Protein AF-A0AA87W6G5-F1 (afdb_monomer)

Structure (mmCIF, N/CA/C/O backbone):
data_AF-A0AA87W6G5-F1
#
_entry.id   AF-A0AA87W6G5-F1
#
loop_
_atom_site.group_PDB
_atom_site.id
_atom_site.type_symbol
_atom_site.label_atom_id
_atom_site.label_alt_id
_atom_site.label_comp_id
_atom_site.label_asym_id
_atom_site.label_entity_id
_atom_site.label_seq_id
_atom_site.pdbx_PDB_ins_code
_atom_site.Cartn_x
_atom_site.Cartn_y
_atom_site.Cartn_z
_atom_site.occupancy
_atom_site.B_iso_or_equiv
_atom_site.auth_seq_id
_atom_site.auth_comp_id
_atom_site.auth_asym_id
_atom_site.auth_atom_id
_atom_site.pdbx_PDB_model_num
ATOM 1 N N . MET A 1 1 ? 45.841 -8.079 -57.685 1.00 44.88 1 MET A N 1
ATOM 2 C CA . MET A 1 1 ? 46.084 -7.054 -56.642 1.00 44.88 1 MET A CA 1
ATOM 3 C C . MET A 1 1 ? 45.193 -5.866 -56.967 1.00 44.88 1 MET A C 1
ATOM 5 O O . MET A 1 1 ? 45.363 -5.307 -58.030 1.00 44.88 1 MET A O 1
ATOM 9 N N . GLY A 1 2 ? 44.196 -5.457 -56.203 1.00 52.00 2 GLY A N 1
ATOM 10 C CA . GLY A 1 2 ? 43.648 -5.955 -54.957 1.00 52.00 2 GLY A CA 1
ATOM 11 C C . GLY A 1 2 ? 42.193 -5.493 -54.905 1.00 52.00 2 GLY A C 1
ATOM 12 O O . GLY A 1 2 ? 41.887 -4.342 -55.210 1.00 52.00 2 GLY A O 1
ATOM 13 N N 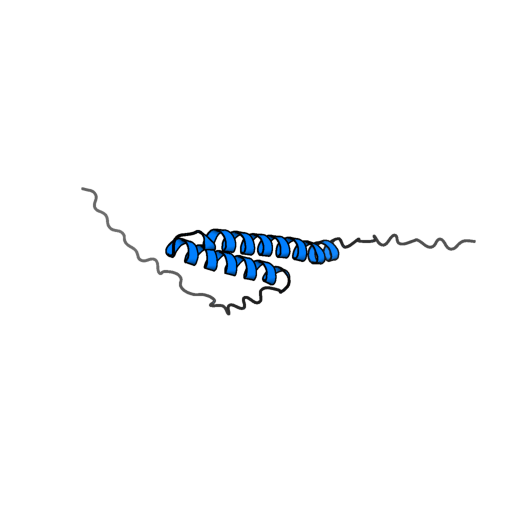. ASP A 1 3 ? 41.321 -6.429 -54.564 1.00 46.53 3 ASP A N 1
ATOM 14 C CA . ASP A 1 3 ? 39.894 -6.226 -54.382 1.00 46.53 3 ASP A CA 1
ATOM 15 C C . ASP A 1 3 ? 39.688 -5.385 -53.111 1.00 46.53 3 ASP A C 1
ATOM 17 O O . ASP A 1 3 ? 39.826 -5.875 -51.981 1.00 46.53 3 ASP A O 1
ATOM 21 N N . ARG A 1 4 ? 39.467 -4.075 -53.280 1.00 52.50 4 ARG A N 1
ATOM 22 C CA . ARG A 1 4 ? 39.108 -3.167 -52.183 1.00 52.50 4 ARG A CA 1
ATOM 23 C C . ARG A 1 4 ? 37.649 -3.413 -51.840 1.00 52.50 4 ARG A C 1
ATOM 25 O O . ARG A 1 4 ? 36.759 -2.675 -52.250 1.00 52.50 4 ARG A O 1
ATOM 32 N N . ARG A 1 5 ? 37.447 -4.460 -51.042 1.00 55.03 5 ARG A N 1
ATOM 33 C C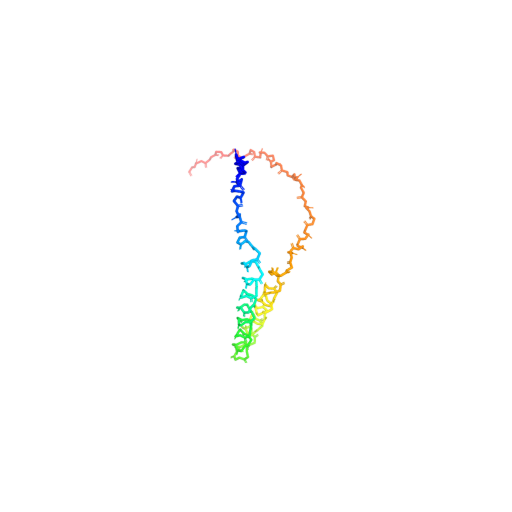A . ARG A 1 5 ? 36.249 -4.667 -50.235 1.00 55.03 5 ARG A CA 1
ATOM 34 C C . ARG A 1 5 ? 35.983 -3.385 -49.454 1.00 55.03 5 ARG A C 1
ATOM 36 O O . ARG A 1 5 ? 36.627 -3.111 -48.443 1.00 55.03 5 ARG A O 1
ATOM 43 N N . HIS A 1 6 ? 35.056 -2.598 -49.985 1.00 50.22 6 HIS A N 1
ATOM 44 C CA . HIS A 1 6 ? 34.346 -1.549 -49.287 1.00 50.22 6 HIS A CA 1
ATOM 45 C C . HIS A 1 6 ? 33.649 -2.234 -48.112 1.00 50.22 6 HIS A C 1
ATOM 47 O O . HIS A 1 6 ? 32.594 -2.848 -48.266 1.00 50.22 6 HIS A O 1
ATOM 53 N N . LEU A 1 7 ? 34.324 -2.245 -46.962 1.00 49.50 7 LEU A N 1
ATOM 54 C CA . LEU A 1 7 ? 33.725 -2.600 -45.689 1.00 49.50 7 LEU A CA 1
ATOM 55 C C . LEU A 1 7 ? 32.661 -1.540 -45.442 1.00 49.50 7 LEU A C 1
ATOM 57 O O . LEU A 1 7 ? 32.944 -0.455 -44.944 1.00 49.50 7 LEU A O 1
ATOM 61 N N . ASP A 1 8 ? 31.453 -1.860 -45.889 1.00 49.53 8 ASP A N 1
ATOM 62 C CA . ASP A 1 8 ? 30.228 -1.239 -45.439 1.00 49.53 8 ASP A CA 1
ATOM 63 C C . ASP A 1 8 ? 30.237 -1.378 -43.915 1.00 49.53 8 ASP A C 1
ATOM 65 O O . ASP A 1 8 ? 29.975 -2.446 -43.352 1.00 49.53 8 ASP A O 1
ATOM 69 N N . LEU A 1 9 ? 30.689 -0.314 -43.249 1.00 49.59 9 LEU A N 1
ATOM 70 C CA . LEU A 1 9 ? 30.574 -0.112 -41.815 1.00 49.59 9 LEU A CA 1
ATOM 71 C C . LEU A 1 9 ? 29.087 0.104 -41.533 1.00 49.59 9 LEU A C 1
ATOM 73 O O . LEU A 1 9 ? 28.648 1.196 -41.175 1.00 49.59 9 LEU A O 1
ATOM 77 N N . ARG A 1 10 ? 28.303 -0.963 -41.725 1.00 44.41 10 ARG A N 1
ATOM 78 C CA . ARG A 1 10 ? 26.932 -1.079 -41.257 1.00 44.41 10 ARG A CA 1
ATOM 79 C C . ARG A 1 10 ? 27.012 -0.877 -39.761 1.00 44.41 10 ARG A C 1
ATOM 81 O O . ARG A 1 10 ? 27.491 -1.749 -39.035 1.00 44.41 10 ARG A O 1
ATOM 88 N N . GLY A 1 11 ? 26.607 0.318 -39.341 1.00 48.00 11 GLY A N 1
ATOM 89 C CA . GLY A 1 11 ? 26.556 0.727 -37.954 1.00 48.00 11 GLY A CA 1
ATOM 90 C C . GLY A 1 11 ? 25.990 -0.407 -37.119 1.00 48.00 11 GLY A C 1
ATOM 91 O O . GLY A 1 11 ? 24.837 -0.810 -37.294 1.00 48.00 11 GLY A O 1
ATOM 92 N N . ALA A 1 12 ? 26.825 -0.932 -36.227 1.00 50.53 12 ALA A N 1
ATOM 93 C CA . ALA A 1 12 ? 26.369 -1.720 -35.107 1.00 50.53 12 ALA A CA 1
ATOM 94 C C . ALA A 1 12 ? 25.527 -0.777 -34.244 1.00 50.53 12 ALA A C 1
ATOM 96 O O . ALA A 1 12 ? 26.017 -0.128 -33.322 1.00 50.53 12 ALA A O 1
ATOM 97 N N . GLN A 1 13 ? 24.251 -0.651 -34.604 1.00 51.09 13 GLN A N 1
ATOM 98 C CA . GLN A 1 13 ? 23.222 -0.178 -33.703 1.00 51.09 13 GLN A CA 1
ATOM 99 C C . GLN A 1 13 ? 23.202 -1.186 -32.556 1.00 51.09 13 GLN A C 1
ATOM 101 O O . GLN A 1 13 ? 22.533 -2.216 -32.627 1.00 51.09 13 GLN A O 1
ATOM 106 N N . TYR A 1 14 ? 23.981 -0.916 -31.508 1.00 53.06 14 TYR A N 1
ATOM 107 C CA . TYR A 1 14 ? 23.714 -1.475 -30.196 1.00 53.06 14 TYR A CA 1
ATOM 108 C C . TYR A 1 14 ? 22.336 -0.954 -29.802 1.00 53.06 14 TYR A C 1
ATOM 110 O O . TYR A 1 14 ? 22.185 0.140 -29.260 1.00 53.06 14 TYR A O 1
ATOM 118 N N . SER A 1 15 ? 21.310 -1.727 -30.155 1.00 56.69 15 SER A N 1
ATOM 119 C CA . SER A 1 15 ? 19.982 -1.585 -29.589 1.00 56.69 15 SER A CA 1
ATOM 120 C C . SER A 1 15 ? 20.147 -1.778 -28.084 1.00 56.69 15 SER A C 1
ATOM 122 O O . SER A 1 15 ? 20.280 -2.893 -27.596 1.00 56.69 15 SER A O 1
ATOM 124 N N . SER A 1 16 ? 20.235 -0.656 -27.373 1.00 56.31 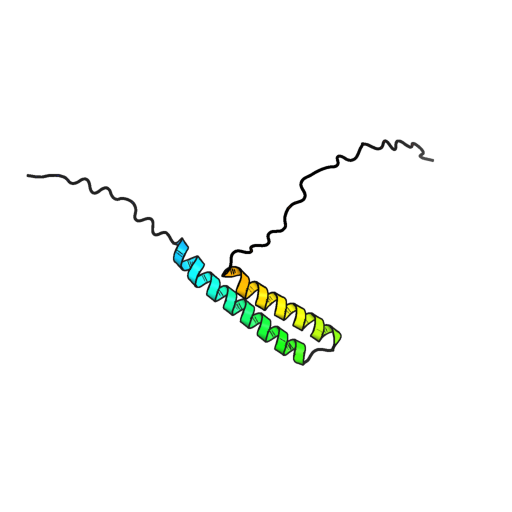16 SER A N 1
ATOM 125 C CA . SER A 1 16 ? 20.282 -0.519 -25.911 1.00 56.31 16 SER A CA 1
ATOM 126 C C . SER A 1 16 ? 18.937 -0.897 -25.255 1.00 56.31 16 SER A C 1
ATOM 128 O O . SER A 1 16 ? 18.816 -1.031 -24.038 1.00 56.31 16 SER A O 1
ATOM 130 N N . ALA A 1 17 ? 17.908 -1.149 -26.066 1.00 57.06 17 ALA A N 1
ATOM 131 C CA . ALA A 1 17 ? 16.551 -1.407 -25.610 1.00 57.06 17 ALA A CA 1
ATOM 132 C C . ALA A 1 17 ? 16.297 -2.757 -24.890 1.00 57.06 17 ALA A C 1
ATOM 134 O O . ALA A 1 17 ? 15.459 -2.759 -23.988 1.00 57.06 17 ALA A O 1
ATOM 135 N N . PRO A 1 18 ? 16.956 -3.903 -25.186 1.00 56.69 18 PRO A N 1
ATOM 136 C CA . PRO A 1 18 ? 16.547 -5.170 -24.581 1.00 56.69 18 PRO A CA 1
ATOM 137 C C . PRO A 1 18 ? 17.022 -5.312 -23.130 1.00 56.69 18 PRO A C 1
ATOM 139 O O . PRO A 1 18 ? 16.368 -5.986 -22.342 1.00 56.69 18 PRO A O 1
ATOM 142 N N . PHE A 1 19 ? 18.121 -4.658 -22.737 1.00 53.62 19 PHE A N 1
ATOM 143 C CA . PHE A 1 19 ? 18.669 -4.803 -21.385 1.00 53.62 19 PHE A CA 1
ATOM 144 C C . PHE A 1 19 ? 17.932 -3.927 -20.364 1.00 53.62 19 PHE A C 1
ATOM 146 O O . PHE A 1 19 ? 17.614 -4.389 -19.272 1.00 53.62 19 PHE A O 1
ATOM 153 N N . SER A 1 20 ? 17.596 -2.686 -20.739 1.00 57.94 20 SER A N 1
ATOM 154 C CA . SER A 1 20 ? 16.871 -1.753 -19.868 1.00 57.94 20 SER A CA 1
ATOM 155 C C . SER A 1 20 ? 15.429 -2.199 -19.602 1.00 57.94 20 SER A C 1
ATOM 157 O O . SER A 1 20 ? 14.967 -2.077 -18.474 1.00 57.94 20 SER A O 1
ATOM 159 N N . VAL A 1 21 ? 14.744 -2.799 -20.581 1.00 64.31 21 VAL A N 1
ATOM 160 C CA . VAL A 1 21 ? 13.393 -3.357 -20.378 1.00 64.31 21 VAL A CA 1
ATOM 161 C C . VAL A 1 21 ? 13.434 -4.659 -19.566 1.00 64.31 21 VAL A C 1
ATOM 163 O O . VAL A 1 21 ? 12.602 -4.852 -18.684 1.00 64.31 21 VAL A O 1
ATOM 166 N N . MET A 1 22 ? 14.422 -5.532 -19.803 1.00 59.03 22 MET A N 1
ATOM 167 C CA . MET A 1 22 ? 14.523 -6.825 -19.112 1.00 59.03 22 MET A CA 1
ATOM 168 C C . M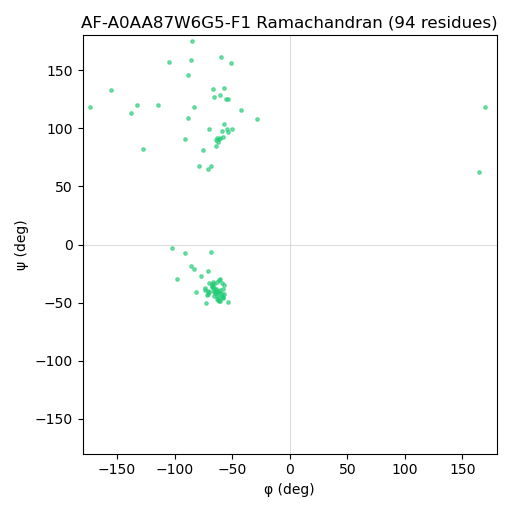ET A 1 22 ? 14.979 -6.697 -17.649 1.00 59.03 22 MET A C 1
ATOM 170 O O . MET A 1 22 ? 14.456 -7.412 -16.801 1.00 59.03 22 MET A O 1
ATOM 174 N N . TRP A 1 23 ? 15.901 -5.776 -17.338 1.00 59.22 23 TRP A N 1
ATOM 175 C CA . TRP A 1 23 ? 16.404 -5.546 -15.972 1.00 59.22 23 TRP A CA 1
ATOM 176 C C . TRP A 1 23 ? 15.732 -4.370 -15.247 1.00 59.22 23 TRP A C 1
ATOM 178 O O . TRP A 1 23 ? 15.588 -4.388 -14.027 1.00 59.22 23 TRP A O 1
ATOM 188 N N . GLY A 1 24 ? 15.277 -3.345 -15.970 1.00 61.94 24 GLY A N 1
ATOM 189 C CA . GLY A 1 24 ? 14.542 -2.227 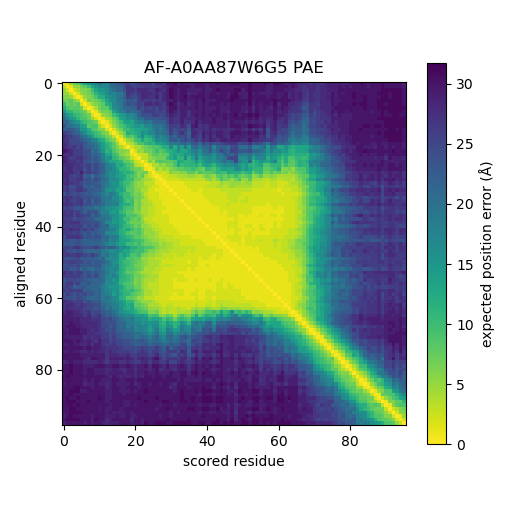-15.370 1.00 61.94 24 GLY A CA 1
ATOM 190 C C . GLY A 1 24 ? 13.192 -2.665 -14.803 1.00 61.94 24 GLY A C 1
ATOM 191 O O . GLY A 1 24 ? 12.795 -2.190 -13.741 1.00 61.94 24 GLY A O 1
ATOM 192 N N . GLY A 1 25 ? 12.539 -3.641 -15.445 1.00 67.50 25 GLY A N 1
ATOM 193 C CA . GLY A 1 25 ? 11.289 -4.211 -14.948 1.00 67.50 25 GLY A CA 1
ATOM 194 C C . GLY A 1 25 ? 11.441 -5.011 -13.648 1.00 67.50 25 GLY A C 1
ATOM 195 O O . GLY A 1 25 ? 10.576 -4.922 -12.779 1.00 67.50 25 GLY A O 1
ATOM 196 N N . VAL A 1 26 ? 12.548 -5.749 -13.471 1.00 71.12 26 VAL A N 1
ATOM 197 C CA . VAL A 1 26 ? 12.823 -6.469 -12.208 1.00 71.12 26 VAL A CA 1
ATOM 198 C C . VAL A 1 26 ? 13.182 -5.511 -11.072 1.00 71.12 26 VAL A C 1
ATOM 200 O O . VAL A 1 26 ? 12.645 -5.664 -9.979 1.00 71.12 26 VAL A O 1
ATOM 203 N N . MET A 1 27 ? 13.970 -4.462 -11.330 1.00 79.12 27 MET A N 1
ATOM 204 C CA . MET A 1 27 ? 14.273 -3.437 -10.315 1.00 79.12 27 MET A CA 1
ATOM 205 C C . MET A 1 27 ? 13.017 -2.679 -9.849 1.00 79.12 27 MET A C 1
ATOM 207 O O . MET A 1 27 ? 12.833 -2.433 -8.656 1.00 79.12 27 MET A O 1
ATOM 211 N N . GLU A 1 28 ? 12.115 -2.335 -10.772 1.00 83.06 28 GLU A N 1
ATOM 212 C CA . GLU A 1 28 ? 10.837 -1.697 -10.431 1.00 83.06 28 GLU A CA 1
ATOM 213 C C . GLU A 1 28 ? 9.916 -2.644 -9.638 1.00 83.06 28 GLU A C 1
ATOM 215 O O . GLU A 1 28 ? 9.267 -2.234 -8.669 1.00 83.06 28 GLU A O 1
ATOM 220 N N . GLN A 1 29 ? 9.877 -3.926 -10.007 1.00 85.19 29 GLN A N 1
ATOM 221 C CA . GLN A 1 29 ? 9.092 -4.936 -9.301 1.00 85.19 29 GLN A CA 1
ATOM 222 C C . GLN A 1 29 ? 9.559 -5.114 -7.850 1.00 85.19 29 GLN A C 1
ATOM 224 O O . GLN A 1 29 ? 8.726 -5.091 -6.939 1.00 85.19 29 GLN A O 1
ATOM 229 N N . GLU A 1 30 ? 10.866 -5.241 -7.621 1.00 88.19 30 GLU A N 1
ATOM 230 C CA . GLU A 1 30 ? 11.451 -5.358 -6.279 1.00 88.19 30 GLU A CA 1
ATOM 231 C C . GLU A 1 30 ? 11.147 -4.127 -5.414 1.00 88.19 30 GLU A C 1
ATOM 233 O O . GLU A 1 30 ? 10.797 -4.256 -4.236 1.00 88.19 30 GLU A O 1
ATOM 238 N N . PHE A 1 31 ? 11.185 -2.929 -6.007 1.00 90.56 31 PHE A N 1
ATOM 239 C CA . PHE A 1 31 ? 10.810 -1.694 -5.321 1.00 90.56 31 PHE A CA 1
ATOM 240 C C . PHE A 1 31 ? 9.351 -1.717 -4.840 1.00 90.56 31 PHE A C 1
ATOM 242 O O . PHE A 1 31 ? 9.075 -1.439 -3.666 1.00 90.56 31 PHE A O 1
ATOM 249 N N . TYR A 1 32 ? 8.407 -2.090 -5.712 1.00 93.50 32 TYR A N 1
ATOM 250 C CA . TYR A 1 32 ? 6.994 -2.173 -5.332 1.00 93.50 32 TYR A CA 1
ATOM 251 C C . TYR A 1 32 ? 6.719 -3.279 -4.311 1.00 93.50 32 TYR A C 1
ATOM 253 O O . TYR A 1 32 ? 5.911 -3.070 -3.402 1.00 93.50 32 TYR A O 1
ATOM 261 N N . GLN A 1 33 ? 7.409 -4.417 -4.405 1.00 92.44 33 GLN A N 1
ATOM 262 C CA . GLN A 1 33 ? 7.317 -5.478 -3.400 1.00 92.44 33 GLN A CA 1
ATOM 263 C C . GLN A 1 33 ? 7.826 -5.001 -2.032 1.00 92.44 33 GLN A C 1
ATOM 265 O O . GLN A 1 33 ? 7.155 -5.204 -1.015 1.00 92.44 33 GLN A O 1
ATOM 270 N N . GLY A 1 34 ? 8.962 -4.295 -1.997 1.00 94.88 34 GLY A N 1
ATOM 271 C CA . GLY A 1 34 ? 9.501 -3.693 -0.776 1.00 94.88 34 GLY A CA 1
ATOM 272 C C . GLY A 1 34 ? 8.547 -2.670 -0.146 1.00 94.88 34 GLY A C 1
ATOM 273 O O . GLY A 1 34 ? 8.338 -2.675 1.073 1.00 94.88 34 GLY A O 1
ATOM 274 N N . LEU A 1 35 ? 7.903 -1.832 -0.967 1.00 95.62 35 LEU A N 1
ATOM 275 C CA . LEU A 1 35 ? 6.866 -0.899 -0.511 1.00 95.62 35 LEU A CA 1
ATOM 276 C C . LEU A 1 35 ? 5.642 -1.625 0.051 1.00 95.62 35 LEU A C 1
ATOM 278 O O . LEU A 1 35 ? 5.179 -1.274 1.138 1.00 95.62 35 LEU A O 1
ATOM 282 N N . ALA A 1 36 ? 5.128 -2.638 -0.652 1.00 96.69 36 ALA A N 1
ATOM 283 C CA . ALA A 1 36 ? 3.983 -3.421 -0.196 1.00 96.69 36 ALA A CA 1
ATOM 284 C C . ALA A 1 36 ? 4.267 -4.066 1.167 1.00 96.69 36 ALA A C 1
ATOM 286 O O . ALA A 1 36 ? 3.454 -3.956 2.088 1.00 96.69 36 ALA A O 1
ATOM 287 N N . HIS A 1 37 ? 5.452 -4.660 1.324 1.00 97.25 37 HIS A N 1
ATOM 288 C CA . HIS A 1 37 ? 5.881 -5.264 2.581 1.00 97.25 37 HIS A CA 1
ATOM 289 C C . HIS A 1 37 ? 5.953 -4.230 3.716 1.00 97.25 37 HIS A C 1
ATOM 291 O O . HIS A 1 37 ? 5.367 -4.431 4.780 1.00 97.25 37 HIS A O 1
ATOM 297 N N . ARG A 1 38 ? 6.595 -3.075 3.487 1.00 97.94 38 ARG A N 1
ATOM 298 C CA . ARG A 1 38 ? 6.682 -2.003 4.495 1.00 97.94 38 ARG A CA 1
ATOM 299 C C . ARG A 1 38 ? 5.302 -1.504 4.922 1.00 97.94 38 ARG A C 1
ATOM 301 O O . ARG A 1 38 ? 5.063 -1.302 6.110 1.00 97.94 38 ARG A O 1
ATOM 308 N N . VAL A 1 39 ? 4.392 -1.317 3.968 1.00 97.88 39 VAL A N 1
ATOM 309 C CA . VAL A 1 39 ? 3.027 -0.853 4.247 1.00 97.88 39 VAL A CA 1
ATOM 310 C C . VAL A 1 39 ? 2.251 -1.865 5.093 1.00 97.88 39 VAL A C 1
ATOM 312 O O . VAL A 1 39 ? 1.535 -1.447 6.003 1.00 97.88 39 VAL A O 1
ATOM 315 N N . ARG A 1 40 ? 2.423 -3.177 4.867 1.00 98.12 40 ARG A N 1
ATOM 316 C CA . ARG A 1 40 ? 1.826 -4.219 5.726 1.00 98.12 40 ARG A CA 1
ATOM 317 C C . ARG A 1 40 ? 2.336 -4.119 7.167 1.00 98.12 40 ARG A C 1
ATOM 319 O O . ARG A 1 40 ? 1.517 -4.080 8.078 1.00 98.12 40 ARG A O 1
ATOM 326 N N . ASN A 1 41 ? 3.643 -3.941 7.363 1.00 98.19 41 ASN A N 1
ATOM 327 C CA . ASN A 1 41 ? 4.240 -3.799 8.700 1.00 98.19 41 ASN A CA 1
ATOM 328 C C . ASN A 1 41 ? 3.734 -2.551 9.449 1.00 98.19 41 ASN A C 1
ATOM 330 O O . ASN A 1 41 ? 3.606 -2.560 10.671 1.00 98.19 41 ASN A O 1
ATOM 334 N N . ILE A 1 42 ? 3.425 -1.464 8.730 1.00 98.06 42 ILE A N 1
ATOM 335 C CA . ILE A 1 42 ? 2.791 -0.276 9.327 1.00 98.06 42 ILE A CA 1
ATOM 336 C C . ILE A 1 42 ? 1.328 -0.578 9.674 1.00 98.06 42 ILE A C 1
ATOM 338 O O . ILE A 1 42 ? 0.868 -0.235 10.762 1.00 98.06 42 ILE A O 1
ATOM 342 N N . ALA A 1 43 ? 0.603 -1.255 8.779 1.00 98.00 43 ALA A N 1
ATOM 343 C CA . ALA A 1 43 ? -0.796 -1.625 8.982 1.00 98.00 43 ALA A CA 1
ATOM 344 C C . ALA A 1 43 ? -0.996 -2.527 10.211 1.00 98.00 43 ALA A C 1
ATOM 346 O O . ALA A 1 43 ? -2.041 -2.462 10.857 1.00 98.00 43 ALA A O 1
ATOM 347 N N . GLU A 1 44 ? 0.001 -3.340 10.559 1.00 97.50 44 GLU A N 1
ATOM 348 C CA . GLU A 1 44 ? -0.020 -4.175 11.761 1.00 97.50 44 GLU A CA 1
ATOM 349 C C . GLU A 1 44 ? -0.180 -3.380 13.056 1.00 97.50 44 GLU A C 1
ATOM 351 O O . GLU A 1 44 ? -0.835 -3.858 13.980 1.00 97.50 44 GLU A O 1
ATOM 356 N N . LYS A 1 45 ? 0.368 -2.162 13.092 1.00 97.75 45 LYS A N 1
ATOM 357 C CA . LYS A 1 45 ? 0.392 -1.280 14.267 1.00 97.75 45 LYS A CA 1
ATOM 358 C C . LYS A 1 45 ? -0.648 -0.158 14.206 1.00 97.75 45 LYS A C 1
ATOM 360 O O . LYS A 1 45 ? -0.729 0.646 15.128 1.00 97.75 45 LYS A O 1
ATOM 365 N N . ALA A 1 46 ? -1.398 -0.069 13.110 1.00 97.81 46 ALA A N 1
ATOM 366 C CA . ALA A 1 46 ? -2.367 0.990 12.877 1.00 97.81 46 ALA A CA 1
ATOM 367 C C . ALA A 1 46 ? -3.734 0.668 13.502 1.00 97.81 46 ALA A C 1
ATOM 369 O O . ALA A 1 46 ? -4.080 -0.496 13.720 1.00 97.81 46 ALA A O 1
ATOM 370 N N . ASP A 1 47 ? -4.542 1.705 13.728 1.00 98.25 47 ASP A N 1
ATOM 371 C CA . ASP A 1 47 ? -5.950 1.548 14.089 1.00 98.25 47 ASP A CA 1
ATOM 372 C C . ASP A 1 47 ? -6.734 0.792 12.988 1.00 98.25 47 ASP A C 1
ATOM 374 O O . ASP A 1 47 ? -6.289 0.736 11.835 1.00 98.25 47 ASP A O 1
ATOM 378 N N . PRO A 1 48 ? -7.917 0.221 13.286 1.00 97.88 48 PRO A N 1
ATOM 379 C CA . PRO A 1 48 ? -8.656 -0.605 12.328 1.00 97.88 48 PRO A CA 1
ATOM 380 C C . PRO A 1 48 ? -9.001 0.089 11.001 1.00 97.88 48 PRO A C 1
ATOM 382 O O . PRO A 1 48 ? -8.995 -0.560 9.948 1.00 97.88 48 PRO A O 1
ATOM 385 N N . PHE A 1 49 ? -9.284 1.396 11.023 1.00 97.56 49 PHE A N 1
ATOM 386 C CA . PHE A 1 49 ? -9.628 2.151 9.818 1.00 97.56 49 PHE A CA 1
ATOM 387 C C . PHE A 1 49 ? -8.389 2.369 8.945 1.00 97.56 49 PHE A C 1
ATOM 389 O O . PHE A 1 49 ? -8.386 2.031 7.754 1.00 97.56 49 PHE A O 1
ATOM 396 N N . THR A 1 50 ? -7.306 2.858 9.546 1.00 97.69 50 THR A N 1
ATOM 397 C CA . THR A 1 50 ? -6.041 3.093 8.841 1.00 97.69 50 THR A CA 1
ATOM 398 C C . THR A 1 50 ? -5.424 1.787 8.354 1.00 97.69 50 THR A C 1
ATOM 400 O O . THR A 1 50 ? -4.974 1.717 7.208 1.00 97.69 50 THR A O 1
ATOM 403 N N . ARG A 1 51 ? -5.479 0.716 9.157 1.00 98.12 51 ARG A N 1
ATOM 404 C CA . ARG A 1 51 ? -5.030 -0.628 8.770 1.00 98.12 51 ARG A CA 1
ATOM 405 C C . ARG A 1 51 ? -5.692 -1.079 7.476 1.00 98.12 51 ARG A C 1
ATOM 407 O O . ARG A 1 51 ? -4.992 -1.494 6.554 1.00 98.12 51 ARG A O 1
ATOM 414 N N . ARG A 1 52 ? -7.021 -0.968 7.371 1.00 98.06 52 ARG A N 1
ATOM 415 C CA . ARG A 1 52 ? -7.751 -1.353 6.152 1.00 98.06 52 ARG A CA 1
ATOM 416 C C . ARG A 1 52 ? -7.253 -0.568 4.937 1.00 98.06 52 ARG A C 1
ATOM 418 O O . ARG A 1 52 ? -6.940 -1.164 3.909 1.00 98.06 52 ARG A O 1
ATOM 425 N N . ARG A 1 53 ? -7.088 0.750 5.084 1.00 98.00 53 ARG A N 1
ATOM 426 C CA . ARG A 1 53 ? -6.601 1.621 4.003 1.00 98.00 53 ARG A CA 1
ATOM 427 C C . ARG A 1 53 ? -5.162 1.307 3.580 1.00 98.00 53 ARG A C 1
ATOM 429 O O . ARG A 1 53 ? -4.858 1.353 2.387 1.00 98.00 53 ARG A O 1
ATOM 436 N N . LEU A 1 54 ? -4.289 0.971 4.528 1.00 98.44 54 LEU A N 1
ATOM 437 C CA . LEU A 1 54 ? -2.907 0.569 4.259 1.00 98.44 54 LEU A CA 1
ATOM 438 C C . LEU A 1 54 ? -2.837 -0.803 3.580 1.00 98.44 54 LEU A C 1
ATOM 440 O O . LEU A 1 54 ? -2.098 -0.966 2.614 1.00 98.44 54 LEU A O 1
ATOM 444 N N . LEU A 1 55 ? -3.649 -1.772 4.004 1.00 98.12 55 LEU A N 1
ATOM 445 C CA . LEU A 1 55 ? -3.708 -3.079 3.343 1.00 98.12 55 LEU A CA 1
ATOM 446 C C . LEU A 1 55 ? -4.184 -2.963 1.889 1.00 98.12 55 LEU A C 1
ATOM 448 O O . LEU A 1 55 ? -3.612 -3.599 1.004 1.00 98.12 55 LEU A O 1
ATOM 452 N N . ASP A 1 56 ? -5.169 -2.108 1.615 1.00 97.75 56 ASP A N 1
ATOM 453 C CA . ASP A 1 56 ? -5.600 -1.834 0.241 1.00 97.75 56 ASP A CA 1
ATOM 454 C C . ASP A 1 56 ? -4.516 -1.104 -0.572 1.00 97.75 56 ASP A C 1
ATOM 456 O O . ASP A 1 56 ? -4.371 -1.332 -1.775 1.00 97.75 56 ASP A O 1
ATOM 460 N N . LEU A 1 57 ? -3.701 -0.257 0.065 1.00 97.56 57 LEU A N 1
ATOM 461 C CA . LEU A 1 57 ? -2.528 0.342 -0.573 1.00 97.56 57 LEU A CA 1
ATOM 462 C C . LEU A 1 57 ? -1.455 -0.703 -0.919 1.00 97.56 57 LEU A C 1
ATOM 464 O O . LEU A 1 57 ? -0.963 -0.686 -2.045 1.00 97.56 57 LEU A O 1
ATOM 468 N N . ALA A 1 58 ? -1.143 -1.633 -0.013 1.00 96.88 58 ALA A N 1
ATOM 469 C CA . ALA A 1 58 ? -0.170 -2.698 -0.263 1.00 96.88 58 ALA A CA 1
ATOM 470 C C . ALA A 1 58 ? -0.570 -3.568 -1.467 1.00 96.88 58 ALA A C 1
ATOM 472 O O . ALA A 1 58 ? 0.244 -3.774 -2.364 1.00 96.88 58 ALA A O 1
ATOM 473 N N . LYS A 1 59 ? -1.849 -3.963 -1.558 1.00 95.38 59 LYS A N 1
ATOM 474 C CA . LYS A 1 59 ? -2.380 -4.724 -2.706 1.00 95.38 59 LYS A CA 1
ATOM 475 C C . LYS A 1 59 ? -2.186 -3.997 -4.040 1.00 95.38 59 LYS A C 1
ATOM 477 O O . LYS A 1 59 ? -1.896 -4.623 -5.055 1.00 95.38 59 LYS A O 1
ATOM 482 N N . ARG A 1 60 ? -2.345 -2.667 -4.055 1.00 94.81 60 ARG A N 1
ATOM 483 C CA . ARG A 1 60 ? -2.119 -1.855 -5.264 1.00 94.81 60 ARG A CA 1
ATOM 484 C C . ARG A 1 60 ? -0.648 -1.828 -5.676 1.00 94.81 60 ARG A C 1
ATOM 486 O O . ARG A 1 60 ? -0.375 -1.784 -6.873 1.00 94.81 60 ARG A O 1
ATOM 493 N N . TYR A 1 61 ? 0.280 -1.866 -4.720 1.00 95.12 61 TYR A N 1
ATOM 494 C CA . TYR A 1 61 ? 1.707 -1.981 -5.025 1.00 95.12 61 TYR A CA 1
ATOM 495 C C . TYR A 1 61 ? 2.073 -3.369 -5.554 1.00 95.12 61 TYR A C 1
ATOM 497 O O . TYR A 1 61 ? 2.749 -3.439 -6.576 1.00 95.12 61 TYR A O 1
ATOM 505 N N . ASP A 1 62 ? 1.547 -4.449 -4.968 1.00 90.06 62 ASP A N 1
ATOM 506 C CA . ASP A 1 62 ? 1.749 -5.805 -5.509 1.00 90.06 62 ASP A CA 1
ATOM 507 C C . ASP A 1 62 ? 1.257 -5.909 -6.965 1.00 90.06 62 ASP A C 1
ATOM 509 O O . ASP A 1 62 ? 1.944 -6.457 -7.829 1.00 90.06 62 ASP A O 1
ATOM 513 N N . ALA A 1 63 ? 0.091 -5.321 -7.263 1.00 88.81 63 ALA A N 1
ATOM 514 C CA . ALA A 1 63 ? -0.462 -5.296 -8.616 1.00 88.81 63 ALA A CA 1
ATOM 515 C C . ALA A 1 63 ? 0.424 -4.513 -9.602 1.00 88.81 63 ALA A C 1
ATOM 517 O O . ALA A 1 63 ? 0.646 -4.977 -10.719 1.00 88.81 63 ALA A O 1
ATOM 518 N N . LYS A 1 64 ? 0.968 -3.357 -9.194 1.00 85.25 64 LYS A N 1
ATOM 519 C CA . LYS A 1 64 ? 1.889 -2.558 -10.023 1.00 85.25 64 LYS A CA 1
ATOM 520 C C . LYS A 1 64 ? 3.205 -3.286 -10.296 1.00 85.25 64 LYS A C 1
ATOM 522 O O . LYS A 1 64 ? 3.656 -3.286 -11.437 1.00 85.25 64 LYS A O 1
ATOM 527 N N . GLY A 1 65 ? 3.765 -3.962 -9.291 1.00 78.00 65 GLY A N 1
ATOM 528 C CA . GLY A 1 65 ? 4.986 -4.756 -9.447 1.00 78.00 65 GLY A CA 1
ATOM 529 C C . GLY A 1 65 ? 4.840 -5.901 -10.456 1.00 78.00 65 GLY A C 1
ATOM 530 O O . GLY A 1 65 ? 5.801 -6.232 -11.141 1.00 78.00 65 GLY A O 1
ATOM 531 N N . GLY A 1 66 ? 3.642 -6.479 -10.606 1.00 65.38 66 GLY A N 1
ATOM 532 C CA . GLY A 1 66 ? 3.364 -7.526 -11.602 1.00 65.38 66 GLY A CA 1
ATOM 533 C C . GLY A 1 66 ? 2.984 -7.020 -13.002 1.00 65.38 66 GLY A C 1
ATOM 534 O O . GLY A 1 66 ? 3.065 -7.777 -13.969 1.00 65.38 66 GLY A O 1
ATOM 535 N N . GLN A 1 67 ? 2.564 -5.757 -13.134 1.00 59.69 67 GLN A N 1
ATOM 536 C CA . GLN A 1 67 ? 2.079 -5.180 -14.396 1.00 59.69 67 GLN A CA 1
ATOM 537 C C . GLN A 1 67 ? 3.189 -4.687 -15.328 1.00 59.69 67 GLN A C 1
ATOM 539 O O . GLN A 1 67 ? 2.961 -4.605 -16.526 1.00 59.69 67 GLN A O 1
ATOM 544 N N . THR A 1 68 ? 4.393 -4.399 -14.833 1.00 54.78 68 THR A N 1
ATOM 545 C CA . THR A 1 68 ? 5.500 -3.983 -15.718 1.00 54.78 68 THR A CA 1
ATOM 546 C C . THR A 1 68 ? 6.028 -5.155 -16.572 1.00 54.78 68 THR A C 1
ATOM 548 O O . THR A 1 68 ? 6.542 -4.958 -17.668 1.00 54.78 68 THR A O 1
ATOM 551 N N . SER A 1 69 ? 5.814 -6.404 -16.131 1.00 53.34 69 SER A N 1
ATOM 552 C CA . SER A 1 69 ? 6.198 -7.625 -16.864 1.00 53.34 69 SER A CA 1
ATOM 553 C C . SER A 1 69 ? 5.110 -8.168 -17.800 1.00 53.34 69 SER A C 1
ATOM 555 O O . SER A 1 69 ? 5.356 -9.115 -18.546 1.00 53.34 69 SER A O 1
ATOM 557 N N . ARG A 1 70 ? 3.892 -7.615 -17.763 1.00 53.25 70 ARG A N 1
ATOM 558 C CA . ARG A 1 70 ? 2.757 -8.075 -18.572 1.00 53.25 70 ARG A CA 1
ATOM 559 C C . ARG A 1 70 ? 2.105 -6.858 -19.214 1.00 53.25 70 ARG A C 1
ATOM 561 O O . ARG A 1 70 ? 1.619 -6.015 -18.467 1.00 53.25 70 ARG A O 1
ATOM 568 N N . PRO A 1 71 ? 2.033 -6.757 -20.557 1.00 45.16 71 PRO A N 1
ATOM 569 C CA . PRO A 1 71 ? 1.374 -5.624 -21.186 1.00 45.16 71 PRO A CA 1
ATOM 570 C C . PRO A 1 71 ? -0.025 -5.518 -20.591 1.00 45.16 71 PRO A C 1
ATOM 572 O O . PRO A 1 71 ? -0.766 -6.506 -20.528 1.00 45.16 71 PRO A O 1
ATOM 575 N N . ALA A 1 72 ? -0.332 -4.339 -20.058 1.00 49.97 72 ALA A N 1
ATOM 576 C CA . ALA A 1 72 ? -1.620 -4.040 -19.478 1.00 49.97 72 ALA A CA 1
ATOM 577 C C . ALA A 1 72 ? -2.672 -4.153 -20.584 1.00 49.97 72 ALA A C 1
ATOM 579 O O . ALA A 1 72 ? -3.014 -3.174 -21.240 1.00 49.97 72 ALA A O 1
ATOM 580 N N . ALA A 1 73 ? -3.213 -5.354 -20.777 1.00 49.09 73 ALA A N 1
ATOM 581 C CA . ALA A 1 73 ? -4.488 -5.568 -21.436 1.00 49.09 73 ALA A CA 1
ATOM 582 C C . ALA A 1 73 ? -5.583 -5.060 -20.488 1.00 49.09 73 ALA A C 1
ATOM 584 O O . ALA A 1 73 ? -6.383 -5.814 -19.942 1.00 49.09 73 ALA A O 1
ATOM 585 N N . ALA A 1 74 ? -5.579 -3.750 -20.247 1.00 52.94 74 ALA A N 1
ATOM 586 C CA . ALA A 1 74 ? -6.779 -3.023 -19.903 1.00 52.94 74 ALA A CA 1
ATOM 587 C C . ALA A 1 74 ? -7.533 -2.798 -21.219 1.00 52.94 74 ALA A C 1
ATOM 589 O O . ALA A 1 74 ? -7.639 -1.675 -21.706 1.00 52.94 74 ALA A O 1
ATOM 590 N N . GLU A 1 75 ? -8.033 -3.886 -21.811 1.00 52.62 75 GLU A N 1
ATOM 591 C CA . GLU A 1 75 ? -9.122 -3.799 -22.774 1.00 52.62 75 GLU A CA 1
ATOM 592 C C . GLU A 1 75 ? -10.33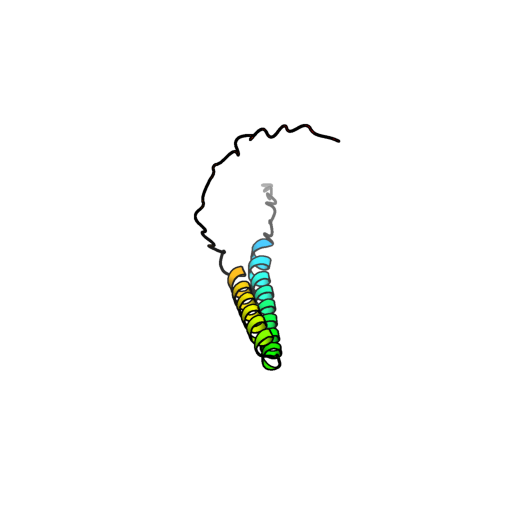7 -3.272 -22.010 1.00 52.62 75 GLU A C 1
ATOM 594 O O . GLU A 1 75 ? -11.101 -4.012 -21.394 1.00 52.62 75 GLU A O 1
ATOM 599 N N . ARG A 1 76 ? -10.486 -1.949 -21.983 1.00 57.19 76 ARG A N 1
ATOM 600 C CA . ARG A 1 76 ? -11.811 -1.349 -21.907 1.00 57.19 76 ARG A CA 1
ATOM 601 C C . ARG A 1 76 ? -12.286 -1.200 -23.350 1.00 57.19 76 ARG A C 1
ATOM 603 O O . ARG A 1 76 ? -11.739 -0.349 -24.051 1.00 57.19 76 ARG A O 1
ATOM 610 N N . PRO A 1 77 ? -13.272 -1.988 -23.812 1.00 50.91 77 PRO A N 1
ATOM 611 C CA . PRO A 1 77 ? -13.978 -1.653 -25.036 1.00 50.91 77 PRO A CA 1
ATOM 612 C C . PRO A 1 77 ? -14.592 -0.251 -24.893 1.00 50.91 77 PRO A C 1
ATOM 614 O O . PRO A 1 77 ? -15.139 0.098 -23.845 1.00 50.91 77 PRO A O 1
ATOM 617 N N . LEU A 1 78 ? -14.429 0.551 -25.943 1.00 58.81 78 LEU A N 1
ATOM 618 C CA . LEU A 1 78 ? -14.870 1.941 -26.102 1.00 58.81 78 LEU A CA 1
ATOM 619 C C . LEU A 1 78 ? -16.361 2.148 -25.764 1.00 58.81 78 LEU A C 1
ATOM 621 O O . LEU A 1 78 ? -17.179 1.257 -25.985 1.00 58.81 78 LEU A O 1
ATOM 625 N N . PRO A 1 79 ? -16.749 3.382 -25.407 1.00 54.56 79 PRO A N 1
ATOM 626 C CA . PRO A 1 79 ? -17.782 4.022 -26.224 1.00 54.56 79 PRO A CA 1
ATOM 627 C C . PRO A 1 79 ? -17.239 5.261 -26.948 1.00 54.56 79 PRO A C 1
ATOM 629 O O . PRO A 1 79 ? -16.780 6.224 -26.337 1.00 54.56 79 PRO A O 1
ATOM 632 N N . THR A 1 80 ? -17.300 5.219 -28.280 1.00 61.31 80 THR A N 1
ATOM 633 C CA . THR A 1 80 ? -17.176 6.381 -29.172 1.00 61.31 80 THR A CA 1
ATOM 634 C C . THR A 1 80 ? -18.559 7.069 -29.313 1.00 61.31 80 THR A C 1
ATOM 636 O O . THR A 1 80 ? -19.533 6.630 -28.701 1.00 61.31 80 THR A O 1
ATOM 639 N N . PRO A 1 81 ? -18.683 8.210 -30.008 1.00 56.66 81 PRO A N 1
ATOM 640 C CA . PRO A 1 81 ? -19.041 9.502 -29.433 1.00 56.66 81 PRO A CA 1
ATOM 641 C C . PRO A 1 81 ? -20.498 9.910 -29.734 1.00 56.66 81 PRO A C 1
ATOM 643 O O . PRO A 1 81 ? -21.075 9.482 -30.733 1.00 56.66 81 PRO A O 1
ATOM 646 N N . ARG A 1 82 ? -21.076 10.794 -28.909 1.00 55.59 82 ARG A N 1
ATOM 647 C CA . ARG A 1 82 ? -22.095 11.812 -29.270 1.00 55.59 82 ARG A CA 1
ATOM 648 C C . ARG A 1 82 ? -22.668 12.424 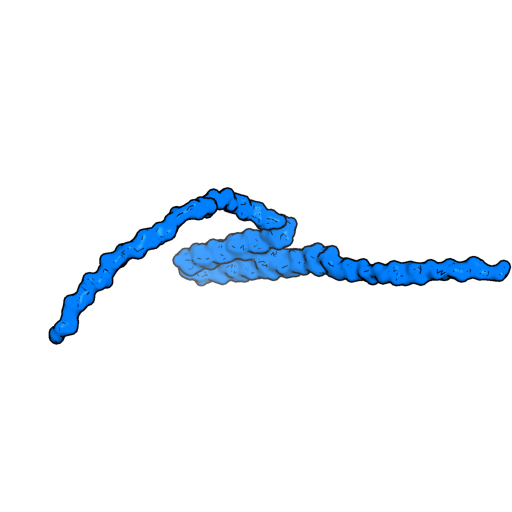-27.994 1.00 55.59 82 ARG A C 1
ATOM 650 O O . ARG A 1 82 ? -23.311 11.730 -27.223 1.00 55.59 82 ARG A O 1
ATOM 657 N N . THR A 1 83 ? -22.505 13.726 -27.809 1.00 47.25 83 THR A N 1
ATOM 658 C CA . THR A 1 83 ? -23.602 14.656 -28.091 1.00 47.25 83 THR A CA 1
ATOM 659 C C . THR A 1 83 ? -23.064 16.075 -27.948 1.00 47.25 83 THR A C 1
ATOM 661 O O . THR A 1 83 ? -22.575 16.479 -26.896 1.00 47.25 83 THR A O 1
ATOM 664 N N . THR A 1 84 ? -23.103 16.821 -29.042 1.00 55.72 84 THR A N 1
ATOM 665 C CA . THR A 1 84 ? -23.019 18.278 -29.034 1.00 55.72 84 THR A CA 1
ATOM 666 C C . THR A 1 84 ? -24.135 18.788 -28.116 1.00 55.72 84 THR A C 1
ATOM 668 O O . THR A 1 84 ? -25.285 18.397 -28.339 1.00 55.72 84 THR A O 1
ATOM 671 N N . PRO A 1 85 ? -23.871 19.607 -27.084 1.00 65.31 85 PRO A N 1
ATOM 672 C CA . PRO A 1 85 ? -24.962 20.274 -26.394 1.00 65.31 85 PRO A CA 1
ATOM 673 C C . PRO A 1 85 ? -25.614 21.251 -27.387 1.00 65.31 85 PRO A C 1
ATOM 675 O O . PRO A 1 85 ? -24.895 22.052 -27.993 1.00 65.31 85 PRO A O 1
ATOM 678 N N . PRO A 1 86 ? -26.940 21.207 -27.613 1.00 56.09 86 PRO A N 1
ATOM 679 C CA . PRO A 1 86 ? -27.600 22.308 -28.290 1.00 56.09 86 PRO A CA 1
ATOM 680 C C . PRO A 1 86 ? -27.391 23.562 -27.441 1.00 56.09 86 PRO A C 1
ATOM 682 O O . PRO A 1 86 ? -27.617 23.552 -26.230 1.00 56.09 86 PRO A O 1
ATOM 685 N N . ALA A 1 87 ? -26.917 24.626 -28.086 1.00 55.72 87 ALA A N 1
ATOM 686 C CA . ALA A 1 87 ? -26.842 25.955 -27.510 1.00 55.72 87 ALA A CA 1
ATOM 687 C C . ALA A 1 87 ? -28.233 26.352 -26.991 1.00 55.72 87 ALA A C 1
ATOM 689 O O . ALA A 1 87 ? -29.103 26.745 -27.763 1.00 55.72 87 ALA A O 1
ATOM 690 N N . SER A 1 88 ? -28.453 26.216 -25.682 1.00 56.88 88 SER A N 1
ATOM 691 C CA . SER A 1 88 ? -29.646 26.739 -25.026 1.00 56.88 88 SER A CA 1
ATOM 692 C C . SER A 1 88 ? -29.346 28.151 -24.557 1.00 56.88 88 SER A C 1
ATOM 694 O O . SER A 1 88 ? -28.823 28.395 -23.474 1.00 56.88 88 SER A O 1
ATOM 696 N N . ILE A 1 89 ? -29.664 29.053 -25.471 1.00 63.56 89 ILE A N 1
ATOM 697 C CA . 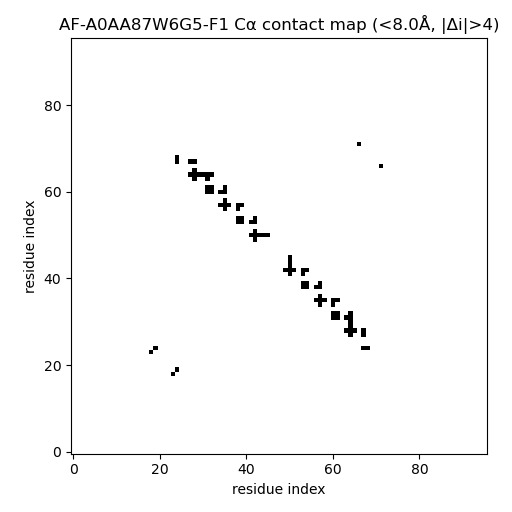ILE A 1 89 ? -29.996 30.460 -25.307 1.00 63.56 89 ILE A CA 1
ATOM 698 C C . ILE A 1 89 ? -30.630 30.701 -23.923 1.00 63.56 89 ILE A C 1
ATOM 700 O O . ILE A 1 89 ? -31.775 30.328 -23.685 1.00 63.56 89 ILE A O 1
ATOM 704 N N . PHE A 1 90 ? -29.894 31.339 -23.015 1.00 57.19 90 PHE A N 1
ATOM 705 C CA . PHE A 1 90 ? -30.483 32.056 -21.886 1.00 57.19 90 PHE A CA 1
ATOM 706 C C . PHE A 1 90 ? -29.916 33.474 -21.893 1.00 57.19 90 PHE A C 1
ATOM 708 O O . PHE A 1 90 ? -28.928 33.791 -21.236 1.00 57.19 90 PHE A O 1
ATOM 715 N N . SER A 1 91 ? -30.527 34.312 -22.727 1.00 59.81 91 SER A N 1
ATOM 716 C CA . SER A 1 91 ? -30.474 35.761 -22.582 1.00 59.81 91 SER A CA 1
ATOM 717 C C . SER A 1 91 ? -31.543 36.158 -21.568 1.00 59.81 91 SER A C 1
ATOM 719 O O . SER A 1 91 ? -32.727 35.941 -21.809 1.00 59.81 91 SER A O 1
ATOM 721 N N . GLY A 1 92 ? -31.125 36.747 -20.452 1.00 53.91 92 GLY A N 1
ATOM 722 C CA . GLY A 1 92 ? -32.002 37.419 -19.499 1.00 53.91 92 GLY A CA 1
ATOM 723 C C . GLY A 1 92 ? -31.338 38.722 -19.046 1.00 53.91 92 GLY A C 1
ATOM 724 O O . GLY A 1 92 ? -30.281 38.645 -18.421 1.00 53.91 92 GLY A O 1
ATOM 725 N N . PRO A 1 93 ? -31.884 39.902 -19.390 1.00 56.50 93 PRO A N 1
ATOM 726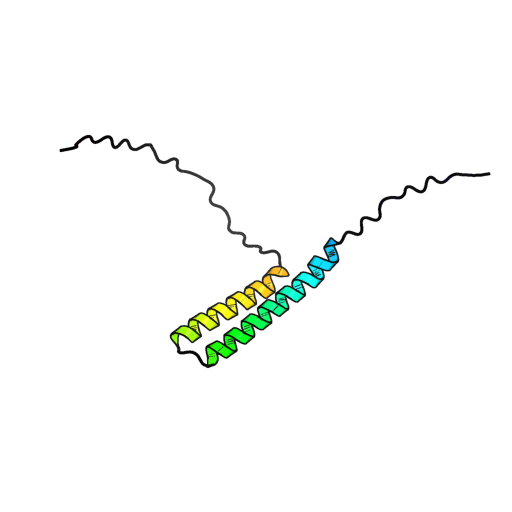 C CA . PRO A 1 93 ? -31.415 41.189 -18.892 1.00 56.50 93 PRO A CA 1
ATOM 727 C C . PRO A 1 93 ? -32.134 41.532 -17.579 1.00 56.50 93 PRO A C 1
ATOM 729 O O . PRO A 1 93 ? -33.311 41.213 -17.420 1.00 56.50 93 PRO A O 1
ATOM 732 N N . GLY A 1 94 ? -31.456 42.206 -16.652 1.00 53.44 94 GLY A N 1
ATOM 733 C CA . GLY A 1 94 ? -32.112 42.712 -15.446 1.00 53.44 94 GLY A CA 1
ATOM 734 C C . GLY A 1 94 ? -31.149 43.113 -14.342 1.00 53.44 94 GLY A C 1
ATOM 735 O O . GLY A 1 94 ? -31.167 42.512 -13.275 1.00 53.44 94 GLY A O 1
ATOM 736 N N . GLU A 1 95 ? -30.306 44.106 -14.620 1.00 51.47 95 GLU A N 1
ATOM 737 C CA . GLU A 1 95 ? -29.747 44.974 -13.580 1.00 51.47 95 GLU A CA 1
ATOM 738 C C . GLU A 1 95 ? -30.881 45.818 -12.972 1.00 51.47 95 GLU A C 1
ATOM 740 O O . GLU A 1 95 ? -31.678 46.394 -13.721 1.00 51.47 95 GLU A O 1
ATOM 745 N N . ALA A 1 96 ? -30.929 45.900 -11.642 1.00 55.25 96 ALA A N 1
ATOM 746 C CA . ALA A 1 96 ? -31.532 46.987 -10.871 1.00 55.25 96 ALA A CA 1
ATOM 747 C C . ALA A 1 96 ? -30.879 47.036 -9.483 1.00 55.25 96 ALA A C 1
ATOM 749 O O . ALA A 1 96 ? -30.712 45.947 -8.884 1.00 55.25 96 ALA A O 1
#

Radius of gyration: 28.75 Å; Cα contacts (8 Å, |Δi|>4): 45; chains: 1; bounding box: 78×55×71 Å

Secondary structure (DSSP, 8-state):
----------------HHHHHHHHHHHHHHHHHHHHHHHHHHHTTS-HHHHHHHHHHHHHHHHHHHHTTS-------------PPP----------

Nearest PDB structures (foldseek):
  5ee0-assembly1_A  TM=5.424E-01  e=4.669E+00  Oryza sativa Japonica Group

Organism: NCBI:txid1325090

Sequence (96 aa):
MGDRRHLDLRGAQYSSAPFSVMWGGVMEQEFYQGLAHRVRNIAEKADPFTRRRLLDLAKRYDAKGGQTSRPAAAERPLPTPRTTPPASIFSGPGEA

Mean predicted aligned error: 18.47 Å

pLDDT: mean 71.01, std 20.09, range [44.41, 98.44]

Foldseek 3Di:
DDPPPPPPPPDPPPPPPPVCLVVVLQVLLVVLQVQLVVLQVVLVVDDPVSVVVSNVVSVVSNVVSVPSVPPPPPPPPDDDDDDDPPPPDDDDDDDD

Solvent-accessible surface area (backbone atoms only — not comparable to full-atom values): 6132 Å² total; per-residue (Å²): 139,77,87,79,75,78,76,76,79,71,74,81,73,74,72,68,63,65,60,52,58,63,50,48,37,52,56,51,21,54,51,25,45,53,48,20,53,52,34,44,64,51,25,73,77,42,57,76,69,58,18,52,56,30,47,57,49,20,55,52,27,48,51,52,29,57,42,72,83,38,86,80,81,74,80,68,82,80,85,83,88,88,77,84,79,76,87,76,84,79,88,81,88,82,89,129